Protein AF-A0A9E1UWN6-F1 (afdb_monomer_lite)

Foldseek 3Di:
DDWDKDDDPPAQKIKIWDWDCDPVRDIDIAIDMGGNDDDDLLSVLVSRVVNVVVVCVVVVHDPVRDQLDDDDDPCCVVCVVSLVVHPNND

pLDDT: mean 83.81, std 9.35, range [57.91, 94.44]

Radius of gyration: 13.78 Å; chains: 1; bounding box: 30×27×38 Å

Secondary structure (DSSP, 8-state):
-EEEEEE-TT-SEEEEEEEEE-TTS-EEEEEEEEESS---HHHHHHHHHHHHHHHHHHHT--GGG--------S-HHHHHHHHHH-GGG-

Structure (mmCIF, N/CA/C/O backbone):
data_AF-A0A9E1UWN6-F1
#
_entry.id   AF-A0A9E1UWN6-F1
#
loop_
_atom_site.group_PDB
_atom_site.id
_atom_site.type_symbol
_atom_site.label_atom_id
_atom_site.label_alt_id
_atom_site.label_comp_id
_atom_site.label_asym_id
_atom_site.label_entity_id
_atom_site.label_seq_id
_atom_site.pdbx_PDB_ins_code
_atom_site.Cartn_x
_atom_site.Cartn_y
_atom_site.Cartn_z
_atom_site.occupancy
_atom_site.B_iso_or_equiv
_atom_site.auth_seq_id
_atom_site.auth_comp_id
_atom_site.auth_asym_id
_atom_site.auth_atom_id
_atom_site.pdbx_PDB_model_num
ATOM 1 N N . MET A 1 1 ? -19.071 4.162 8.968 1.00 79.12 1 MET A N 1
ATOM 2 C CA . MET A 1 1 ? -17.909 4.003 8.073 1.00 79.12 1 MET A CA 1
ATOM 3 C C . MET A 1 1 ? -17.087 5.267 8.191 1.00 79.12 1 MET A C 1
ATOM 5 O O . MET A 1 1 ? -17.668 6.341 8.100 1.00 79.12 1 MET A O 1
ATOM 9 N N . ASP A 1 2 ? -15.798 5.132 8.475 1.00 91.88 2 ASP A N 1
ATOM 10 C CA . ASP A 1 2 ? -14.849 6.246 8.566 1.00 91.88 2 ASP A CA 1
ATOM 11 C C . ASP A 1 2 ? -13.854 6.146 7.400 1.00 91.88 2 ASP A C 1
ATOM 13 O O . ASP A 1 2 ? -13.589 5.042 6.913 1.00 91.88 2 ASP A O 1
ATOM 17 N N . TYR A 1 3 ? -13.357 7.281 6.918 1.00 91.88 3 TYR A N 1
ATOM 18 C CA . TYR A 1 3 ? -12.419 7.342 5.803 1.00 91.88 3 TYR A CA 1
ATOM 19 C C . TYR A 1 3 ? -11.229 8.226 6.159 1.00 91.88 3 TYR A C 1
ATOM 21 O O . TYR A 1 3 ? -11.386 9.400 6.491 1.00 91.88 3 TYR A O 1
ATOM 29 N N . ARG A 1 4 ? -10.025 7.666 6.035 1.00 93.75 4 ARG A N 1
ATOM 30 C CA . ARG A 1 4 ? -8.761 8.384 6.219 1.00 93.75 4 ARG A CA 1
ATOM 31 C C . ARG A 1 4 ? -7.955 8.339 4.932 1.00 93.75 4 ARG A C 1
ATOM 33 O O . ARG A 1 4 ? -7.920 7.319 4.250 1.00 93.75 4 ARG A O 1
ATOM 40 N N . GLN A 1 5 ? -7.275 9.437 4.628 1.00 94.44 5 GLN A N 1
ATOM 41 C CA . GLN A 1 5 ? -6.309 9.499 3.540 1.00 94.44 5 GLN A CA 1
ATOM 42 C C . GLN A 1 5 ? -4.940 9.856 4.106 1.00 94.44 5 GLN A C 1
ATOM 44 O O . GLN A 1 5 ? -4.811 10.815 4.865 1.00 94.44 5 GLN A O 1
ATOM 49 N N . PHE A 1 6 ? -3.927 9.099 3.703 1.00 94.12 6 PHE A N 1
ATOM 50 C CA . PHE A 1 6 ? -2.537 9.346 4.051 1.00 94.12 6 PHE A CA 1
ATOM 51 C C . PHE A 1 6 ? -1.763 9.754 2.810 1.00 94.12 6 PHE A C 1
ATOM 53 O O . PHE A 1 6 ? -1.744 9.033 1.808 1.00 94.12 6 PHE A O 1
ATOM 60 N N . ARG A 1 7 ? -1.119 10.916 2.896 1.00 94.44 7 ARG A N 1
ATOM 61 C CA . ARG A 1 7 ? -0.188 11.425 1.897 1.00 94.44 7 ARG A CA 1
ATOM 62 C C . ARG A 1 7 ? 1.106 11.780 2.610 1.00 94.44 7 ARG A C 1
ATOM 64 O O . ARG A 1 7 ? 1.079 12.517 3.590 1.00 94.44 7 ARG A O 1
ATOM 71 N N . PHE A 1 8 ? 2.211 11.257 2.103 1.00 92.19 8 PHE A N 1
ATOM 72 C CA . PHE A 1 8 ? 3.540 11.497 2.648 1.00 92.19 8 PHE A CA 1
ATOM 73 C C . PHE A 1 8 ? 4.317 12.355 1.649 1.00 92.19 8 PHE A C 1
ATOM 75 O O . PHE A 1 8 ? 4.257 12.096 0.449 1.00 92.19 8 PHE A O 1
ATOM 82 N N . GLU A 1 9 ? 4.996 13.400 2.118 1.00 90.62 9 GLU A N 1
ATOM 83 C CA . GLU A 1 9 ? 5.644 14.391 1.241 1.00 90.62 9 GLU A CA 1
ATOM 84 C C . GLU A 1 9 ? 6.737 13.781 0.349 1.00 90.62 9 GLU A C 1
ATOM 86 O O . GLU A 1 9 ? 6.927 14.202 -0.791 1.00 90.62 9 GLU A O 1
ATOM 91 N N . ASP A 1 10 ? 7.417 12.755 0.853 1.00 92.25 10 ASP A N 1
ATOM 92 C CA . ASP A 1 10 ? 8.530 12.048 0.221 1.00 92.25 10 ASP A CA 1
ATOM 93 C C . ASP A 1 10 ? 8.105 10.798 -0.569 1.00 92.25 10 ASP A C 1
ATOM 95 O O . ASP A 1 10 ? 8.953 10.111 -1.141 1.00 92.25 10 ASP A O 1
ATOM 99 N N . VAL A 1 11 ? 6.804 10.490 -0.631 1.00 91.06 11 VAL A N 1
ATOM 100 C CA . VAL A 1 11 ? 6.290 9.289 -1.304 1.00 91.06 11 VAL A CA 1
ATOM 101 C C . VAL A 1 11 ? 5.313 9.686 -2.404 1.00 91.06 11 VAL A C 1
ATOM 103 O O . VAL A 1 11 ? 4.285 10.313 -2.162 1.00 91.06 11 VAL A O 1
ATOM 106 N N . ARG A 1 12 ? 5.586 9.253 -3.639 1.00 92.31 12 ARG A N 1
ATOM 107 C CA . ARG A 1 12 ? 4.737 9.512 -4.821 1.00 92.31 12 ARG A CA 1
ATOM 108 C C . ARG A 1 12 ? 3.511 8.591 -4.893 1.00 92.31 12 ARG A C 1
ATOM 110 O O . ARG A 1 12 ? 3.045 8.236 -5.973 1.00 92.31 12 ARG A O 1
ATOM 117 N N . CYS A 1 13 ? 2.986 8.191 -3.742 1.00 90.50 13 CYS A N 1
ATOM 118 C CA . CYS A 1 13 ? 1.802 7.357 -3.587 1.00 90.50 13 CYS A CA 1
ATOM 119 C C . CYS A 1 13 ? 0.995 7.842 -2.381 1.00 90.50 13 CYS A C 1
ATOM 121 O O . CYS A 1 13 ? 1.564 8.317 -1.397 1.00 90.50 13 CYS A O 1
ATOM 123 N N . TYR A 1 14 ? -0.324 7.684 -2.432 1.00 92.31 14 TYR A N 1
ATOM 124 C CA . TYR A 1 14 ? -1.193 7.903 -1.277 1.00 92.31 14 TYR A CA 1
ATOM 125 C C . TYR A 1 14 ? -1.973 6.635 -0.927 1.00 92.31 14 TYR A C 1
ATOM 127 O O . TYR A 1 14 ? -2.202 5.774 -1.780 1.00 92.31 14 TYR A O 1
ATOM 135 N N . ALA A 1 15 ? -2.399 6.539 0.332 1.00 91.75 15 ALA A N 1
ATOM 136 C CA . ALA A 1 15 ? -3.239 5.457 0.829 1.00 91.75 15 ALA A CA 1
ATOM 137 C C . ALA A 1 15 ? -4.607 6.008 1.247 1.00 91.75 15 ALA A C 1
ATOM 139 O O . ALA A 1 15 ? -4.693 6.885 2.106 1.00 91.75 15 ALA A O 1
ATOM 140 N N . GLY A 1 16 ? -5.677 5.506 0.638 1.00 91.50 16 GLY A N 1
ATOM 141 C CA . GLY A 1 16 ? -7.048 5.702 1.102 1.00 91.50 16 GLY A CA 1
ATOM 142 C C . GLY A 1 16 ? -7.473 4.521 1.964 1.00 91.50 16 GLY A C 1
ATOM 143 O O . GLY A 1 16 ? -7.250 3.372 1.586 1.00 91.50 16 GLY A O 1
ATOM 144 N N . VAL A 1 17 ? -8.082 4.785 3.116 1.00 90.25 17 VAL A N 1
ATOM 145 C CA . VAL A 1 17 ? -8.431 3.756 4.099 1.00 90.25 17 VAL A CA 1
ATOM 146 C C . VAL A 1 17 ? -9.880 3.913 4.514 1.00 90.25 17 VAL A C 1
ATOM 148 O O . VAL A 1 17 ? -10.260 4.927 5.090 1.00 90.25 17 VAL A O 1
ATOM 151 N N . SER A 1 18 ? -10.681 2.888 4.244 1.00 89.81 18 SER A N 1
ATOM 152 C CA . SER A 1 18 ? -12.046 2.766 4.757 1.00 89.81 18 SER A CA 1
ATOM 153 C C . SER A 1 18 ? -12.058 1.887 6.002 1.00 89.81 18 SER A C 1
ATOM 155 O O . SER A 1 18 ? -11.548 0.768 5.965 1.00 89.81 18 SER A O 1
ATOM 157 N N . ILE A 1 19 ? -12.650 2.390 7.083 1.00 89.25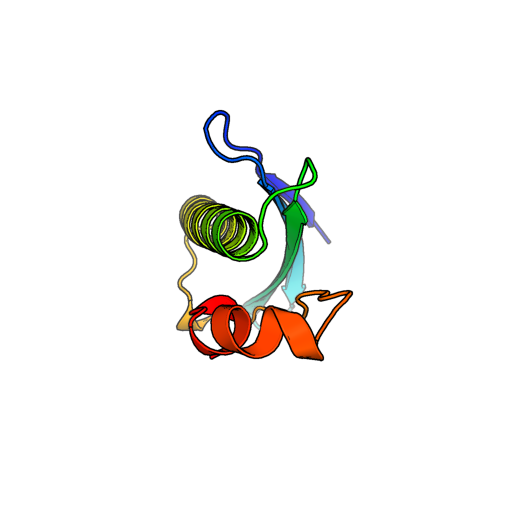 19 ILE A N 1
ATOM 158 C CA . ILE A 1 19 ? -12.710 1.733 8.390 1.00 89.25 19 ILE A CA 1
ATOM 159 C C . ILE A 1 19 ? -14.165 1.367 8.691 1.00 89.25 19 ILE A C 1
ATOM 161 O O . ILE A 1 19 ? -15.052 2.232 8.779 1.00 89.25 19 ILE A O 1
ATOM 165 N N . PHE A 1 20 ? -14.410 0.073 8.865 1.00 88.44 20 PHE A N 1
ATOM 166 C CA . PHE A 1 20 ? -15.707 -0.496 9.201 1.00 88.44 20 PHE A CA 1
ATOM 167 C C . PHE A 1 20 ? -15.639 -1.096 10.601 1.00 88.44 20 PHE A C 1
ATOM 169 O O . PHE A 1 20 ? -15.105 -2.183 10.801 1.00 88.44 20 PHE A O 1
ATOM 176 N N . ARG A 1 21 ? -16.206 -0.378 11.570 1.00 89.06 21 ARG A N 1
ATOM 177 C CA . ARG A 1 21 ? -16.341 -0.862 12.945 1.00 89.06 21 ARG A CA 1
ATOM 178 C C . ARG A 1 21 ? -17.470 -1.888 12.989 1.00 89.06 21 ARG A C 1
ATOM 180 O O . ARG A 1 21 ? -18.586 -1.559 12.581 1.00 89.06 21 ARG A O 1
ATOM 187 N N . ARG A 1 22 ? -17.177 -3.128 13.390 1.00 82.56 22 ARG A N 1
ATOM 188 C CA . ARG A 1 22 ? -18.172 -4.207 13.497 1.00 82.56 22 ARG A CA 1
ATOM 189 C C . ARG A 1 22 ? -18.587 -4.389 14.953 1.00 82.56 22 ARG A C 1
ATOM 191 O O . ARG A 1 22 ? -17.752 -4.346 15.852 1.00 82.56 22 ARG A O 1
ATOM 198 N N . ASP A 1 23 ? -19.851 -4.737 15.165 1.00 84.88 23 ASP A N 1
ATOM 199 C CA . ASP A 1 23 ? -20.394 -5.040 16.499 1.00 84.88 23 ASP A CA 1
ATOM 200 C C . ASP A 1 23 ? -19.780 -6.308 17.126 1.00 84.88 23 ASP A C 1
ATOM 202 O O . ASP A 1 23 ? -19.953 -6.580 18.310 1.00 84.88 23 ASP A O 1
ATOM 206 N N . THR A 1 24 ? -19.018 -7.079 16.344 1.00 80.75 24 THR A N 1
ATOM 207 C CA . THR A 1 24 ? -18.260 -8.256 16.788 1.00 80.75 24 THR A CA 1
ATOM 208 C C . THR A 1 24 ? -16.950 -7.905 17.505 1.00 80.75 24 THR A C 1
ATOM 210 O O . THR A 1 24 ? -16.199 -8.811 17.856 1.00 80.75 24 THR A O 1
ATOM 213 N N . GLY A 1 25 ? -16.639 -6.615 17.684 1.00 79.81 25 GLY A N 1
ATOM 214 C CA . GLY A 1 25 ? -15.415 -6.142 18.344 1.00 79.81 25 GLY A CA 1
ATOM 215 C C . GLY A 1 25 ? -14.165 -6.146 17.457 1.00 79.81 25 GLY A C 1
ATOM 216 O O . GLY A 1 25 ? -13.066 -5.929 17.960 1.00 79.81 25 GLY A O 1
ATOM 217 N N . ALA A 1 26 ? -14.321 -6.387 16.151 1.00 81.56 26 ALA A N 1
ATOM 218 C CA . ALA A 1 26 ? -13.238 -6.331 15.175 1.00 81.56 26 ALA A CA 1
ATOM 219 C C . ALA A 1 26 ? -13.464 -5.175 14.194 1.00 81.56 26 ALA A C 1
ATOM 221 O O . ALA A 1 26 ? -14.540 -5.055 13.605 1.00 81.56 26 ALA A O 1
ATOM 222 N N . ASP A 1 27 ? -12.435 -4.362 13.984 1.00 85.38 27 ASP A N 1
ATOM 223 C CA . ASP A 1 27 ? -12.447 -3.312 12.971 1.00 85.38 27 ASP A CA 1
ATOM 224 C C . ASP A 1 27 ? -11.896 -3.862 11.649 1.00 85.38 27 ASP A C 1
ATOM 226 O O . ASP A 1 27 ? -10.829 -4.475 11.600 1.00 85.38 27 ASP A O 1
ATOM 230 N N . GLU A 1 28 ? -12.629 -3.647 10.559 1.00 85.69 28 GLU A N 1
ATOM 231 C CA . GLU A 1 28 ? -12.199 -4.012 9.212 1.00 85.69 28 GLU A CA 1
ATOM 232 C C . GLU A 1 28 ? -11.638 -2.779 8.498 1.00 85.69 28 GLU A C 1
ATOM 234 O O . GLU A 1 28 ? -12.328 -1.772 8.320 1.00 85.69 28 GLU A O 1
ATOM 239 N N . TYR A 1 29 ? -10.382 -2.877 8.061 1.00 85.56 29 TYR A N 1
ATOM 240 C CA . TYR A 1 29 ? -9.674 -1.823 7.342 1.00 85.56 29 TYR A CA 1
ATOM 241 C C . TYR A 1 29 ? -9.487 -2.238 5.886 1.00 85.56 29 TYR A C 1
ATOM 243 O O . TYR A 1 29 ? -8.820 -3.226 5.584 1.00 85.56 29 TYR A O 1
ATOM 251 N N . THR A 1 30 ? -10.056 -1.464 4.966 1.00 86.25 30 THR A N 1
ATOM 252 C CA . THR A 1 30 ? -9.826 -1.625 3.527 1.00 86.25 30 THR A CA 1
ATOM 253 C C . THR A 1 30 ? -8.901 -0.521 3.045 1.00 86.25 30 THR A C 1
ATOM 255 O O . THR A 1 30 ? -9.283 0.650 3.060 1.00 86.25 30 THR A O 1
ATOM 258 N N . LEU A 1 31 ? -7.699 -0.898 2.608 1.00 85.75 31 LEU A N 1
ATOM 259 C CA . LEU A 1 31 ? -6.693 0.023 2.087 1.00 85.75 31 LEU A CA 1
ATOM 260 C C . LEU A 1 31 ? -6.682 -0.014 0.556 1.00 85.75 31 LEU A C 1
ATOM 262 O O . LEU A 1 31 ? -6.662 -1.087 -0.050 1.00 85.75 31 LEU A O 1
ATOM 266 N N . VAL A 1 32 ? -6.654 1.165 -0.061 1.00 86.88 32 VAL A N 1
ATOM 267 C CA . VAL A 1 32 ? -6.444 1.353 -1.498 1.00 86.88 32 VAL A CA 1
ATOM 268 C C . VAL A 1 32 ? -5.237 2.262 -1.688 1.00 86.88 32 VAL A C 1
ATOM 270 O O . VAL A 1 32 ? -5.199 3.374 -1.161 1.00 86.88 32 VAL A O 1
ATOM 273 N N . LEU A 1 33 ? -4.241 1.777 -2.424 1.00 87.44 33 LEU A N 1
ATOM 274 C CA . LEU A 1 33 ? -2.995 2.490 -2.683 1.00 87.44 33 LEU A CA 1
ATOM 275 C C . LEU A 1 33 ? -3.004 3.024 -4.113 1.00 87.44 33 LEU A C 1
ATOM 277 O O . LEU A 1 33 ? -3.376 2.307 -5.044 1.00 87.44 33 LEU A O 1
ATOM 281 N N . HIS A 1 34 ? -2.581 4.272 -4.283 1.00 87.25 34 HIS A N 1
ATOM 282 C CA . HIS A 1 34 ? -2.630 4.957 -5.568 1.00 87.25 34 HIS A CA 1
ATOM 283 C C . HIS A 1 34 ? -1.314 5.682 -5.862 1.00 87.25 34 HIS A C 1
ATOM 285 O O . HIS A 1 34 ? -0.925 6.562 -5.086 1.00 87.25 34 HIS A O 1
ATOM 291 N N . PRO A 1 35 ? -0.654 5.373 -6.991 1.00 88.50 35 PRO A N 1
ATOM 292 C CA . PRO A 1 35 ? 0.419 6.198 -7.532 1.00 88.50 35 PRO A CA 1
ATOM 293 C C . PRO A 1 35 ? -0.111 7.577 -7.916 1.00 88.50 35 PRO A C 1
ATOM 295 O O . PRO A 1 35 ? -1.218 7.698 -8.442 1.00 88.50 35 PRO A O 1
ATOM 298 N N . MET A 1 36 ? 0.675 8.619 -7.658 1.00 88.00 36 MET A N 1
ATOM 299 C CA . MET A 1 36 ? 0.298 9.994 -8.007 1.00 88.00 36 MET A CA 1
ATOM 300 C C . MET A 1 36 ? 0.695 10.373 -9.435 1.00 88.00 36 MET A C 1
ATOM 302 O O . MET A 1 36 ? 0.062 11.228 -10.047 1.00 88.00 36 MET A O 1
ATOM 306 N N . GLU A 1 37 ? 1.750 9.749 -9.953 1.00 85.38 37 GLU A N 1
ATOM 307 C CA . GLU A 1 37 ? 2.369 10.051 -11.240 1.00 85.38 37 GLU A CA 1
ATOM 308 C C . GLU A 1 37 ? 2.821 8.741 -11.897 1.00 85.38 37 GLU A C 1
ATOM 310 O O . GLU A 1 37 ? 2.966 7.715 -11.227 1.00 85.38 37 GLU A O 1
ATOM 315 N N . TYR A 1 38 ? 3.049 8.768 -13.211 1.00 82.50 38 TYR A N 1
ATOM 316 C CA . TYR A 1 38 ? 3.620 7.622 -13.911 1.00 82.50 38 TYR A CA 1
ATOM 317 C C . TYR A 1 38 ? 5.094 7.443 -13.529 1.00 82.50 38 TYR A C 1
ATOM 319 O O . TYR A 1 38 ? 5.882 8.386 -13.612 1.00 82.50 38 TYR A O 1
ATOM 327 N N . GLN A 1 39 ? 5.466 6.225 -13.140 1.00 84.69 39 GLN A N 1
ATOM 328 C CA . GLN A 1 39 ? 6.826 5.843 -12.761 1.00 84.69 39 GLN A CA 1
ATOM 329 C C . GLN A 1 39 ? 7.163 4.466 -13.353 1.00 84.69 39 GLN A C 1
ATOM 331 O O . GLN A 1 39 ? 6.252 3.701 -13.680 1.00 84.69 39 GLN A O 1
ATOM 336 N N . PRO A 1 40 ? 8.455 4.106 -13.476 1.00 87.62 40 PRO A N 1
ATOM 337 C CA . PRO A 1 40 ? 8.840 2.719 -13.714 1.00 87.62 40 PRO A CA 1
ATOM 338 C C . PRO A 1 40 ? 8.189 1.794 -12.678 1.00 87.62 40 PRO A C 1
ATOM 340 O O . PRO A 1 40 ? 8.129 2.138 -11.498 1.00 87.62 40 PRO A O 1
ATOM 343 N N . VAL A 1 41 ? 7.725 0.617 -13.104 1.00 85.31 41 VAL A N 1
ATOM 344 C CA . VAL A 1 41 ?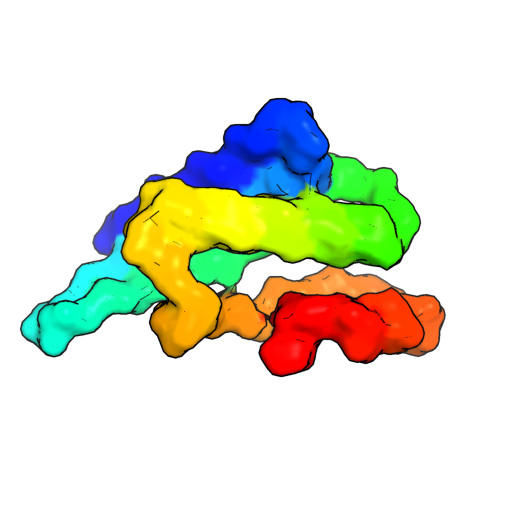 6.929 -0.289 -12.255 1.00 85.31 41 VAL A CA 1
ATOM 345 C C . VAL A 1 41 ? 7.623 -0.643 -10.935 1.00 85.31 41 VAL A C 1
ATOM 347 O O . VAL A 1 41 ? 6.975 -0.626 -9.894 1.00 85.31 41 VAL A O 1
ATOM 350 N N . ALA A 1 42 ? 8.939 -0.876 -10.949 1.00 85.25 42 ALA A N 1
ATOM 351 C CA . ALA A 1 42 ? 9.712 -1.170 -9.744 1.00 85.25 42 ALA A CA 1
ATOM 352 C C . ALA A 1 42 ? 9.668 -0.015 -8.728 1.00 85.25 42 ALA A C 1
ATOM 354 O O . ALA A 1 42 ? 9.471 -0.231 -7.534 1.00 85.25 42 ALA A O 1
ATOM 355 N N . GLU A 1 43 ? 9.795 1.224 -9.209 1.00 88.81 43 G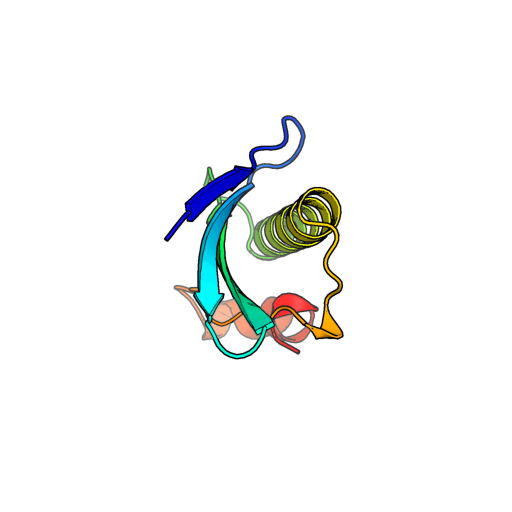LU A N 1
ATOM 356 C CA . GLU A 1 43 ? 9.724 2.415 -8.361 1.00 88.81 43 GLU A CA 1
ATOM 357 C C . GLU A 1 43 ? 8.303 2.634 -7.835 1.00 88.81 43 GLU A C 1
ATOM 359 O O . GLU A 1 43 ? 8.111 2.920 -6.654 1.00 88.81 43 GLU A O 1
ATOM 364 N N . GLN A 1 44 ? 7.299 2.412 -8.682 1.00 87.94 44 GLN A N 1
ATOM 365 C CA . GLN A 1 44 ? 5.900 2.485 -8.282 1.00 87.94 44 GLN A CA 1
ATOM 366 C C . GLN A 1 44 ? 5.583 1.464 -7.179 1.00 87.94 44 GLN A C 1
ATOM 368 O O . GLN A 1 44 ? 4.990 1.823 -6.164 1.00 87.94 44 GLN A O 1
ATOM 373 N N . LEU A 1 45 ? 6.005 0.207 -7.338 1.00 87.19 45 LEU A N 1
ATOM 374 C CA . LEU A 1 45 ? 5.827 -0.844 -6.332 1.00 87.19 45 LEU A CA 1
ATOM 375 C C . LEU A 1 45 ? 6.517 -0.481 -5.013 1.00 87.19 45 LEU A C 1
ATOM 377 O O . LEU A 1 45 ? 5.903 -0.613 -3.954 1.00 87.19 45 LEU A O 1
ATOM 381 N N . ARG A 1 46 ? 7.740 0.058 -5.076 1.00 88.94 46 ARG A N 1
ATOM 382 C CA . ARG A 1 46 ? 8.469 0.554 -3.901 1.00 88.94 46 ARG A CA 1
ATOM 383 C C . ARG A 1 46 ? 7.709 1.678 -3.190 1.00 88.94 46 ARG A C 1
ATOM 385 O O . ARG A 1 46 ? 7.572 1.654 -1.969 1.00 88.94 46 ARG A O 1
ATOM 392 N N . CYS A 1 47 ? 7.188 2.660 -3.925 1.00 91.50 47 CYS A N 1
ATOM 393 C CA . CYS A 1 47 ? 6.404 3.747 -3.336 1.00 91.50 47 CYS A CA 1
ATOM 394 C C . CYS A 1 47 ? 5.094 3.250 -2.708 1.00 91.50 47 CYS A C 1
ATOM 396 O O . CYS A 1 47 ? 4.704 3.746 -1.650 1.00 91.50 47 CYS A O 1
ATOM 398 N N . LEU A 1 48 ? 4.430 2.271 -3.323 1.00 89.38 48 LEU A N 1
ATOM 399 C CA . LEU A 1 48 ? 3.213 1.671 -2.775 1.00 89.38 48 LEU A CA 1
ATOM 400 C C . LEU A 1 48 ? 3.496 0.902 -1.487 1.00 89.38 48 LEU A C 1
ATOM 402 O O . LEU A 1 48 ? 2.718 1.014 -0.543 1.00 89.38 48 LEU A O 1
ATOM 406 N N . GLU A 1 49 ? 4.610 0.174 -1.425 1.00 89.56 49 GLU A N 1
ATOM 407 C CA . GLU A 1 49 ? 5.033 -0.544 -0.223 1.00 89.56 49 GLU A CA 1
ATOM 408 C C . GLU A 1 49 ? 5.296 0.424 0.933 1.00 89.56 49 GLU A C 1
ATOM 410 O O . GLU A 1 49 ? 4.748 0.246 2.019 1.00 89.56 49 GLU A O 1
ATOM 415 N N . ILE A 1 50 ? 6.032 1.509 0.680 1.00 92.00 50 ILE A N 1
ATOM 416 C CA . ILE A 1 50 ? 6.298 2.538 1.694 1.00 92.00 50 ILE A CA 1
ATOM 417 C C . ILE A 1 50 ? 4.996 3.210 2.150 1.00 92.00 50 ILE A C 1
ATOM 419 O O . ILE A 1 50 ? 4.781 3.393 3.350 1.00 92.00 50 ILE A O 1
ATOM 423 N N . ALA A 1 51 ? 4.110 3.577 1.219 1.00 91.81 51 ALA A N 1
ATOM 424 C CA . ALA A 1 51 ? 2.829 4.198 1.557 1.00 91.81 51 ALA A CA 1
ATOM 425 C C . ALA A 1 51 ? 1.942 3.259 2.387 1.00 91.81 51 ALA A C 1
ATOM 427 O O . ALA A 1 51 ? 1.286 3.708 3.328 1.00 91.81 51 ALA A O 1
ATOM 428 N N . TYR A 1 52 ? 1.947 1.965 2.067 1.00 89.94 52 TYR A N 1
ATOM 429 C CA . TYR A 1 52 ? 1.246 0.936 2.822 1.00 89.94 52 TYR A CA 1
ATOM 430 C C . TYR A 1 52 ? 1.792 0.808 4.243 1.00 89.94 52 TYR A C 1
ATOM 432 O O . TYR A 1 52 ? 1.029 0.961 5.194 1.00 89.94 52 TYR A O 1
ATOM 440 N N . GLU A 1 53 ? 3.100 0.599 4.405 1.00 90.75 53 GLU A N 1
ATOM 441 C CA . GLU A 1 53 ? 3.728 0.432 5.720 1.00 90.75 53 GLU A CA 1
ATOM 442 C C . GLU A 1 53 ? 3.496 1.641 6.627 1.00 90.75 53 GLU A C 1
ATOM 444 O O . GLU A 1 53 ? 3.149 1.486 7.800 1.00 90.75 53 GLU A O 1
ATOM 449 N N . ARG A 1 54 ? 3.613 2.853 6.080 1.00 93.56 54 ARG A N 1
ATOM 450 C CA . ARG A 1 54 ? 3.361 4.075 6.848 1.00 93.56 54 ARG A CA 1
ATOM 451 C C . ARG A 1 54 ? 1.886 4.255 7.187 1.00 93.56 54 ARG A C 1
ATOM 453 O O . ARG A 1 54 ? 1.579 4.652 8.305 1.00 93.56 54 ARG A O 1
ATOM 460 N N . ALA A 1 55 ? 0.969 3.927 6.276 1.00 92.31 55 ALA A N 1
ATOM 461 C CA . ALA A 1 55 ? -0.460 3.955 6.582 1.00 92.31 55 ALA A CA 1
ATOM 462 C C . ALA A 1 55 ? -0.815 2.969 7.706 1.00 92.31 55 ALA A C 1
ATOM 464 O O . ALA A 1 55 ? -1.595 3.316 8.587 1.00 92.31 55 ALA A O 1
ATOM 465 N N . LEU A 1 56 ? -0.220 1.769 7.721 1.00 91.12 56 LEU A N 1
ATOM 466 C CA . LEU A 1 56 ? -0.393 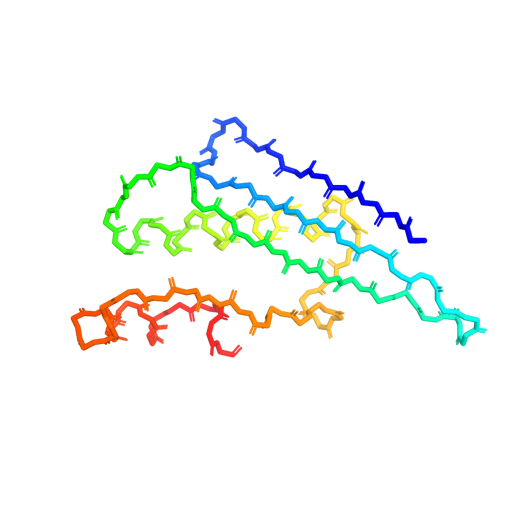0.823 8.827 1.00 91.12 56 LEU A CA 1
ATOM 467 C C . LEU A 1 56 ? 0.133 1.392 10.153 1.00 91.12 56 LEU A C 1
ATOM 469 O O . LEU A 1 56 ? -0.557 1.287 11.169 1.00 91.12 56 LEU A O 1
ATOM 473 N N . ALA A 1 57 ? 1.306 2.033 10.139 1.00 92.56 57 ALA A N 1
ATOM 474 C CA . ALA A 1 57 ? 1.887 2.667 11.323 1.00 92.56 57 ALA A CA 1
ATOM 475 C C . ALA A 1 57 ? 0.986 3.784 11.887 1.00 92.56 57 ALA A C 1
ATOM 477 O O . ALA A 1 57 ? 0.714 3.801 13.085 1.00 92.56 57 ALA A O 1
ATOM 478 N N . GLU A 1 58 ? 0.442 4.649 11.028 1.00 94.06 58 GLU A N 1
ATOM 479 C CA . GLU A 1 58 ? -0.511 5.719 11.389 1.00 94.06 58 GLU A CA 1
ATOM 480 C C . GLU A 1 58 ? -1.867 5.205 11.910 1.00 94.06 58 GLU A C 1
ATOM 482 O O . GLU A 1 58 ? -2.631 5.922 12.570 1.00 94.06 58 GLU A O 1
ATOM 487 N N . LEU A 1 59 ? -2.209 3.965 11.567 1.00 90.62 59 LEU A N 1
ATOM 488 C CA . LEU A 1 59 ? -3.407 3.275 12.033 1.00 90.62 59 LEU A CA 1
ATOM 489 C C . LEU A 1 59 ? -3.141 2.423 13.283 1.00 90.62 59 LEU A C 1
ATOM 491 O O . LEU A 1 59 ? -4.100 1.953 13.890 1.00 90.62 59 LEU A O 1
ATOM 495 N N . GLY A 1 60 ? -1.876 2.224 13.671 1.00 91.19 60 GLY A N 1
ATOM 496 C CA . GLY A 1 60 ? -1.491 1.360 14.787 1.00 91.19 60 GLY A CA 1
ATOM 497 C C . GLY A 1 60 ? -1.770 -0.128 14.547 1.00 91.19 60 GLY A C 1
ATOM 498 O O . GLY A 1 60 ? -1.960 -0.872 15.508 1.00 91.19 60 GLY A O 1
ATOM 499 N N . ILE A 1 61 ? -1.825 -0.569 13.286 1.00 87.12 61 ILE A N 1
ATOM 500 C CA . ILE A 1 61 ? -2.135 -1.957 12.901 1.00 87.12 61 ILE A CA 1
ATOM 501 C C . ILE A 1 61 ? -0.923 -2.635 12.257 1.00 87.12 61 ILE A C 1
ATOM 503 O O . ILE A 1 61 ? -0.038 -1.980 11.711 1.00 87.12 61 ILE A O 1
ATOM 507 N N . THR A 1 62 ? -0.869 -3.965 12.315 1.00 83.31 62 THR A N 1
ATOM 508 C CA . THR A 1 62 ? 0.229 -4.748 11.732 1.00 83.31 62 THR A CA 1
ATOM 509 C C . THR A 1 62 ? -0.202 -5.396 10.417 1.00 83.31 62 THR A C 1
ATOM 511 O O . THR A 1 62 ? -1.390 -5.577 10.152 1.00 83.31 62 THR A O 1
ATOM 514 N N . ARG A 1 63 ? 0.766 -5.821 9.590 1.00 74.31 63 ARG A N 1
ATOM 515 C CA . ARG A 1 63 ? 0.490 -6.586 8.357 1.00 74.31 63 ARG A CA 1
ATOM 516 C C . ARG A 1 63 ? -0.359 -7.845 8.603 1.00 74.31 63 ARG A C 1
ATOM 518 O O . ARG A 1 63 ? -1.083 -8.266 7.714 1.00 74.31 63 ARG A O 1
ATOM 525 N N . GLN A 1 64 ? -0.305 -8.431 9.802 1.00 72.38 64 GLN A N 1
ATOM 526 C CA . GLN A 1 64 ? -1.056 -9.648 10.139 1.00 72.38 64 GLN A CA 1
ATOM 527 C C . GLN A 1 64 ? -2.575 -9.428 10.180 1.00 72.38 64 GLN A C 1
ATOM 529 O O . GLN A 1 64 ? -3.330 -10.383 10.016 1.00 72.38 64 GLN A O 1
ATOM 534 N N . THR A 1 65 ? -3.028 -8.188 10.388 1.00 69.44 65 THR A N 1
ATOM 535 C CA . THR A 1 65 ? -4.453 -7.832 10.470 1.00 69.44 65 THR A CA 1
ATOM 536 C C . THR A 1 65 ? -4.941 -7.026 9.263 1.00 69.44 65 THR A C 1
ATOM 538 O O . THR A 1 65 ? -6.119 -6.678 9.197 1.00 69.44 65 THR A O 1
ATOM 541 N N . ALA A 1 66 ? -4.066 -6.750 8.290 1.00 63.66 66 ALA A N 1
ATOM 542 C CA . ALA A 1 66 ? -4.355 -5.916 7.129 1.00 63.66 66 ALA A CA 1
ATOM 543 C C . ALA A 1 66 ? -4.178 -6.699 5.821 1.00 63.66 66 ALA A C 1
ATOM 545 O O . ALA A 1 66 ? -3.066 -7.046 5.437 1.00 63.66 66 ALA A O 1
ATOM 546 N N . LEU A 1 67 ? -5.275 -6.921 5.093 1.00 61.78 67 LEU A N 1
ATOM 547 C CA . LEU A 1 67 ? -5.245 -7.580 3.785 1.00 61.78 67 LEU A CA 1
ATOM 548 C C . LEU A 1 67 ? -5.152 -6.538 2.664 1.00 61.78 67 LEU A C 1
ATOM 550 O O . LEU A 1 67 ? -6.099 -5.784 2.427 1.00 61.78 67 LEU A O 1
ATOM 554 N N . VAL A 1 68 ? -4.040 -6.528 1.929 1.00 59.47 68 VAL A N 1
ATOM 555 C CA . VAL A 1 68 ? -3.941 -5.801 0.654 1.00 59.47 68 VAL A CA 1
ATOM 556 C C . VAL A 1 68 ? -4.650 -6.632 -0.407 1.00 59.47 68 VAL A C 1
ATOM 558 O O . VAL A 1 68 ? -4.260 -7.759 -0.684 1.00 59.47 68 VAL A O 1
ATOM 561 N N . ARG A 1 69 ? -5.740 -6.108 -0.976 1.00 57.91 69 ARG A N 1
ATOM 562 C CA . ARG A 1 69 ? -6.606 -6.903 -1.864 1.00 57.91 69 ARG A CA 1
ATOM 563 C C . ARG A 1 69 ? -6.417 -6.653 -3.356 1.00 57.91 69 ARG A C 1
ATOM 565 O O . ARG A 1 69 ? -6.805 -7.520 -4.134 1.00 57.91 69 ARG A O 1
ATOM 572 N N . ARG A 1 70 ? -5.923 -5.484 -3.786 1.00 60.28 70 ARG A N 1
ATOM 573 C CA . ARG A 1 70 ? -5.876 -5.133 -5.220 1.00 60.28 70 ARG A CA 1
ATOM 574 C C . ARG A 1 70 ? -4.693 -4.234 -5.570 1.00 60.28 70 ARG A C 1
ATOM 576 O O . ARG A 1 70 ? -4.639 -3.092 -5.125 1.00 60.28 70 ARG A O 1
ATOM 583 N N . PHE A 1 71 ? -3.819 -4.739 -6.437 1.00 64.88 71 PHE A N 1
ATOM 584 C CA . PHE A 1 71 ? -2.856 -3.963 -7.216 1.00 64.88 71 PHE A CA 1
ATOM 585 C C . PHE A 1 71 ? -3.257 -4.063 -8.694 1.00 64.88 71 PHE A C 1
ATOM 587 O O . PHE A 1 71 ? -3.490 -5.164 -9.192 1.00 64.88 71 PHE A O 1
ATOM 594 N N . PHE A 1 72 ? -3.396 -2.929 -9.384 1.00 64.50 72 PHE A N 1
ATOM 595 C CA . PHE A 1 72 ? -3.744 -2.909 -10.805 1.00 64.50 72 PHE A CA 1
ATOM 596 C C . PHE A 1 72 ? -2.476 -2.758 -11.645 1.00 64.50 72 PHE A C 1
ATOM 598 O O . PHE A 1 72 ? -1.868 -1.690 -11.674 1.00 64.50 72 PHE A O 1
ATOM 605 N N . ALA A 1 73 ? -2.113 -3.830 -12.342 1.00 68.38 73 ALA A N 1
ATOM 606 C CA . ALA A 1 73 ? -1.071 -3.846 -13.359 1.00 68.38 73 ALA A CA 1
ATOM 607 C C . ALA A 1 73 ? -1.726 -3.815 -14.745 1.00 68.38 73 ALA A C 1
ATOM 609 O O . ALA A 1 73 ? -2.560 -4.666 -15.060 1.00 68.38 73 ALA A O 1
ATOM 610 N N . SER A 1 74 ? -1.374 -2.826 -15.565 1.00 73.00 74 SER A N 1
ATOM 611 C CA . SER A 1 74 ? -1.879 -2.697 -16.938 1.00 73.00 74 SER A CA 1
ATOM 612 C C . SER A 1 74 ? -1.122 -3.574 -17.942 1.00 73.00 74 SER A C 1
ATOM 614 O O . SER A 1 74 ? -1.649 -3.836 -19.019 1.00 73.00 74 SER A O 1
ATOM 616 N N . ASP A 1 75 ? 0.080 -4.045 -17.592 1.00 80.50 75 ASP A N 1
ATOM 617 C CA . ASP A 1 75 ? 0.953 -4.838 -18.462 1.00 80.50 75 ASP A CA 1
ATOM 618 C C . ASP A 1 75 ? 1.555 -6.030 -17.703 1.00 80.50 75 ASP A C 1
ATOM 620 O O . ASP A 1 75 ? 2.725 -6.052 -17.323 1.00 80.50 75 ASP A O 1
ATOM 624 N N . LEU A 1 76 ? 0.717 -7.035 -17.446 1.00 78.19 76 LEU A N 1
ATOM 625 C CA . LEU A 1 76 ? 1.080 -8.198 -16.632 1.00 78.19 76 LEU A CA 1
ATOM 626 C C . LEU A 1 76 ? 2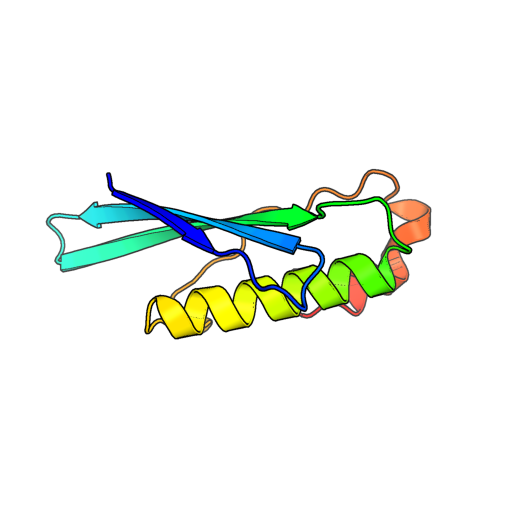.265 -8.992 -17.194 1.00 78.19 76 LEU A C 1
ATOM 628 O O . LEU A 1 76 ? 3.034 -9.556 -16.421 1.00 78.19 76 LEU A O 1
ATOM 632 N N . VAL A 1 77 ? 2.411 -9.059 -18.521 1.00 82.06 77 VAL A N 1
ATOM 633 C CA . VAL A 1 77 ? 3.471 -9.854 -19.156 1.00 82.06 77 VAL A CA 1
ATOM 634 C C . VAL A 1 77 ? 4.827 -9.204 -18.914 1.00 82.06 77 VAL A C 1
ATOM 636 O O . VAL A 1 77 ? 5.754 -9.886 -18.477 1.00 82.06 77 VAL A O 1
ATOM 639 N N . ASN A 1 78 ? 4.932 -7.892 -19.135 1.00 80.19 78 ASN A N 1
ATOM 640 C CA . ASN A 1 78 ? 6.202 -7.186 -18.980 1.00 80.19 78 ASN A CA 1
ATOM 641 C C . ASN A 1 78 ? 6.514 -6.833 -17.517 1.00 80.19 78 ASN A C 1
ATOM 643 O O . ASN A 1 78 ? 7.677 -6.639 -17.182 1.00 80.19 78 ASN A O 1
ATOM 647 N N . GLN A 1 79 ? 5.509 -6.787 -16.636 1.00 82.69 79 GLN A N 1
ATOM 648 C CA . GLN A 1 79 ? 5.672 -6.423 -15.220 1.00 82.69 79 GLN A CA 1
ATOM 649 C C . GLN A 1 79 ? 5.793 -7.630 -14.282 1.00 82.69 79 GLN A C 1
ATOM 651 O O . GLN A 1 79 ? 5.960 -7.458 -13.076 1.00 82.69 79 GLN A O 1
ATOM 656 N N . ARG A 1 80 ? 5.707 -8.860 -14.804 1.00 83.50 80 ARG A N 1
ATOM 657 C CA . ARG A 1 80 ? 5.680 -10.083 -13.989 1.00 83.50 80 ARG A CA 1
ATOM 658 C C . ARG A 1 80 ? 6.857 -10.195 -13.020 1.00 83.50 80 ARG A C 1
ATOM 660 O O . ARG A 1 80 ? 6.649 -10.529 -11.861 1.00 83.50 80 ARG A O 1
ATOM 667 N N . ALA A 1 81 ? 8.075 -9.928 -13.489 1.00 84.75 81 ALA A N 1
ATOM 668 C CA . ALA A 1 81 ? 9.270 -10.067 -12.659 1.00 84.75 81 ALA A CA 1
ATOM 669 C C . ALA A 1 81 ? 9.248 -9.106 -11.458 1.00 84.75 81 ALA A C 1
ATOM 671 O O . ALA A 1 81 ? 9.556 -9.510 -10.338 1.00 84.75 81 ALA A O 1
ATOM 672 N N . ASP A 1 82 ? 8.829 -7.859 -11.680 1.00 83.62 82 ASP A N 1
ATOM 673 C CA . ASP A 1 82 ? 8.718 -6.850 -10.626 1.00 83.62 82 ASP A CA 1
ATOM 674 C C . ASP A 1 82 ? 7.570 -7.166 -9.652 1.00 83.62 82 ASP A C 1
ATOM 676 O O . ASP A 1 82 ? 7.709 -6.992 -8.441 1.00 83.62 82 ASP A O 1
ATOM 680 N N . LEU A 1 83 ? 6.453 -7.695 -10.165 1.00 81.19 83 LEU A N 1
ATOM 681 C CA . LEU A 1 83 ? 5.320 -8.164 -9.363 1.00 81.19 83 LEU A CA 1
ATOM 682 C C . LEU A 1 83 ? 5.709 -9.323 -8.432 1.00 81.19 83 LEU A C 1
ATOM 684 O O . LEU A 1 83 ? 5.411 -9.264 -7.241 1.00 81.19 83 LEU A O 1
ATOM 688 N N . ASP A 1 84 ? 6.412 -10.337 -8.945 1.00 81.38 84 ASP A N 1
ATOM 689 C CA . ASP A 1 84 ? 6.859 -11.510 -8.171 1.00 81.38 84 ASP A CA 1
ATOM 690 C C . ASP A 1 84 ? 7.887 -11.132 -7.074 1.00 81.38 84 ASP A C 1
ATOM 692 O O . ASP A 1 84 ? 8.005 -11.791 -6.026 1.00 81.38 84 ASP A O 1
ATOM 696 N N . ALA A 1 85 ? 8.640 -10.052 -7.297 1.00 82.12 85 ALA A N 1
ATOM 697 C CA . ALA A 1 85 ? 9.592 -9.504 -6.337 1.00 82.12 85 ALA A CA 1
ATOM 698 C C . ALA A 1 85 ?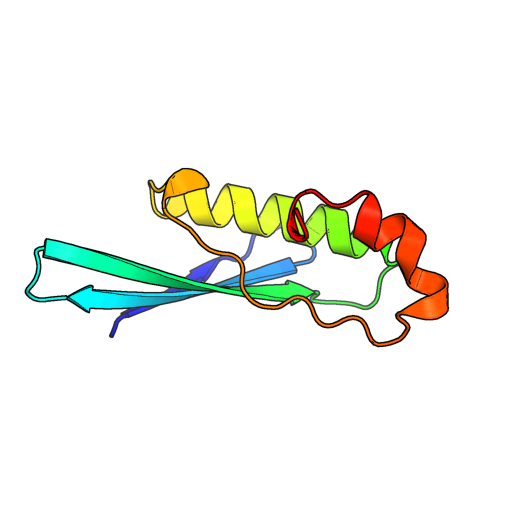 8.927 -8.674 -5.220 1.00 82.12 85 ALA A C 1
ATOM 700 O O . ALA A 1 85 ? 9.522 -8.519 -4.152 1.00 82.12 85 ALA A O 1
ATOM 701 N N . SER A 1 86 ? 7.712 -8.160 -5.433 1.00 78.94 86 SER A N 1
ATOM 702 C CA . SER A 1 86 ? 7.033 -7.275 -4.482 1.00 78.94 86 SER A CA 1
ATOM 703 C C . SER A 1 86 ? 6.476 -8.026 -3.270 1.00 78.94 86 SER A C 1
ATOM 705 O O . SER A 1 86 ? 5.816 -9.058 -3.395 1.00 78.94 86 SER A O 1
ATOM 707 N N . SER A 1 87 ? 6.663 -7.457 -2.076 1.00 76.56 87 SER A N 1
ATOM 708 C CA . SER A 1 87 ? 6.051 -7.966 -0.841 1.00 76.56 87 SER A CA 1
ATOM 709 C C . SER A 1 87 ? 4.532 -7.757 -0.785 1.00 76.56 87 SER A C 1
ATOM 711 O O . SER A 1 87 ? 3.859 -8.405 0.009 1.00 76.56 87 SER A O 1
ATOM 713 N N . LEU A 1 88 ? 3.983 -6.875 -1.629 1.00 72.31 88 LEU A N 1
ATOM 714 C CA . LEU A 1 88 ? 2.552 -6.558 -1.674 1.00 72.31 88 LEU A CA 1
ATOM 715 C C . LEU A 1 88 ? 1.707 -7.642 -2.357 1.00 72.31 88 LEU A C 1
ATOM 717 O O . LEU A 1 88 ? 0.485 -7.620 -2.232 1.00 72.31 88 LEU A O 1
ATOM 721 N N . VAL A 1 89 ? 2.344 -8.541 -3.111 1.00 64.94 89 VAL A N 1
ATOM 722 C CA . VAL A 1 89 ? 1.680 -9.598 -3.895 1.00 64.94 89 VAL A CA 1
ATOM 723 C C . VAL A 1 89 ? 1.814 -10.974 -3.215 1.00 64.94 89 VAL A C 1
ATOM 725 O O . VAL A 1 89 ? 1.236 -11.948 -3.692 1.00 64.94 89 VAL A O 1
ATOM 728 N N . ARG A 1 90 ? 2.555 -11.065 -2.100 1.00 58.56 90 ARG A N 1
ATOM 729 C CA . ARG A 1 90 ? 2.838 -12.316 -1.377 1.00 58.56 90 ARG A CA 1
ATOM 730 C C . ARG A 1 90 ? 1.895 -12.572 -0.210 1.00 58.56 90 ARG A C 1
ATOM 732 O O . ARG A 1 90 ? 1.541 -11.602 0.492 1.00 58.56 90 ARG A O 1
#

Sequence (90 aa):
MDYRQFRFEDVRCYAGVSIFRRDTGADEYTLVLHPMEYQPVAEQLRCLEIAYERALAELGITRQTALVRRFFASDLVNQRADLDASSLVR